Protein AF-A0A7C7DX69-F1 (afdb_monomer_lite)

Sequence (82 aa):
MHIPLLANTAHRPWPLPTTPWVMAQTWCDLLFAHWPLPVAALQALLPPTLMVDTFDGHGWLGIVPFKMRGVRPRGAPAVPWL

Structure (mmCIF, N/CA/C/O backbone):
data_AF-A0A7C7DX69-F1
#
_entry.id   AF-A0A7C7DX69-F1
#
loop_
_atom_site.group_PDB
_atom_site.id
_atom_site.type_symbol
_atom_site.label_atom_id
_atom_site.label_alt_id
_atom_site.label_comp_id
_atom_site.label_asym_id
_atom_site.label_entity_id
_atom_site.label_seq_id
_atom_site.pdbx_PDB_ins_code
_atom_site.Cartn_x
_atom_site.Cartn_y
_atom_site.Cartn_z
_atom_site.occupancy
_atom_site.B_iso_or_equiv
_atom_site.auth_seq_id
_atom_site.auth_comp_id
_atom_site.auth_asym_id
_atom_site.auth_atom_id
_atom_site.pdbx_PDB_model_num
ATOM 1 N N . MET A 1 1 ? 9.778 7.597 -23.986 1.00 46.66 1 MET A N 1
ATOM 2 C CA . MET A 1 1 ? 8.538 8.170 -23.419 1.00 46.66 1 MET A CA 1
ATOM 3 C C . MET A 1 1 ? 8.918 9.361 -22.561 1.00 46.66 1 MET A C 1
ATOM 5 O O . MET A 1 1 ? 9.462 9.169 -21.483 1.00 46.66 1 MET A O 1
ATOM 9 N N . HIS A 1 2 ? 8.715 10.574 -23.067 1.00 50.47 2 HIS A N 1
ATOM 10 C CA . HIS A 1 2 ? 8.853 11.797 -22.282 1.00 50.47 2 HIS A CA 1
ATOM 11 C C . HIS A 1 2 ? 7.471 12.067 -21.687 1.00 50.47 2 HIS A C 1
ATOM 13 O O . HIS A 1 2 ? 6.563 12.429 -22.427 1.00 50.47 2 HIS A O 1
ATOM 19 N N . ILE A 1 3 ? 7.273 11.759 -20.404 1.00 61.09 3 ILE A N 1
ATOM 20 C CA . ILE A 1 3 ? 6.029 12.080 -19.694 1.00 61.09 3 ILE A CA 1
ATOM 21 C C . ILE A 1 3 ? 6.296 13.408 -18.978 1.00 61.09 3 ILE A C 1
ATOM 23 O O . ILE A 1 3 ? 6.993 13.392 -17.962 1.00 61.09 3 ILE A O 1
ATOM 27 N N . PRO A 1 4 ? 5.788 14.549 -19.480 1.00 64.06 4 PRO A N 1
ATOM 28 C CA . PRO A 1 4 ? 6.125 15.878 -18.957 1.00 64.06 4 PRO A CA 1
ATOM 29 C C . PRO A 1 4 ? 5.795 16.037 -17.468 1.00 64.06 4 PRO A C 1
ATOM 31 O O . PRO A 1 4 ? 6.472 16.765 -16.749 1.00 64.06 4 PRO A O 1
ATOM 34 N N . LEU A 1 5 ? 4.798 15.287 -16.984 1.00 67.56 5 LEU A N 1
ATOM 35 C CA . LEU A 1 5 ? 4.395 15.254 -15.579 1.00 67.56 5 LEU A CA 1
ATOM 36 C C . LEU A 1 5 ? 5.538 14.844 -14.635 1.00 67.56 5 LEU A C 1
ATOM 38 O O . LEU A 1 5 ? 5.610 15.335 -13.515 1.00 67.56 5 LEU A O 1
ATOM 42 N N . LEU A 1 6 ? 6.456 13.979 -15.082 1.00 75.00 6 LEU A N 1
ATOM 43 C CA . LEU A 1 6 ? 7.547 13.478 -14.241 1.00 75.00 6 LEU A CA 1
ATOM 44 C C . LEU A 1 6 ? 8.649 14.521 -13.992 1.00 75.00 6 LEU A C 1
ATOM 46 O O . LEU A 1 6 ? 9.477 14.314 -13.109 1.00 75.00 6 LEU A O 1
ATOM 50 N N . ALA A 1 7 ? 8.660 15.632 -14.738 1.00 82.19 7 ALA A N 1
ATOM 51 C CA . ALA A 1 7 ? 9.612 16.724 -14.534 1.00 82.19 7 ALA A CA 1
ATOM 52 C C . ALA A 1 7 ? 9.202 17.669 -13.388 1.00 82.19 7 ALA A C 1
ATOM 54 O O . ALA A 1 7 ? 10.049 18.384 -12.857 1.00 82.19 7 ALA A O 1
ATOM 55 N N . ASN A 1 8 ? 7.926 17.673 -12.976 1.00 87.44 8 ASN A N 1
ATOM 56 C CA . ASN A 1 8 ? 7.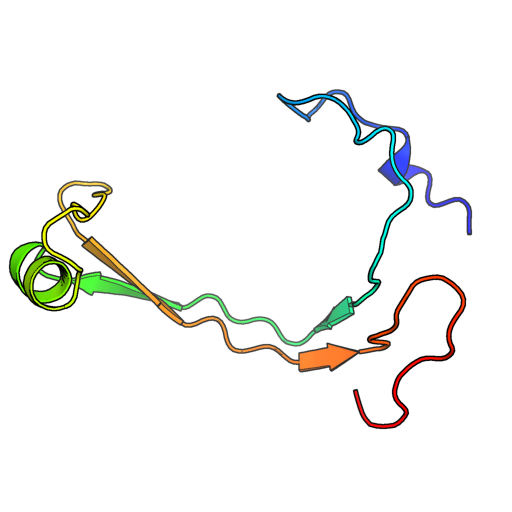476 18.472 -11.838 1.00 87.44 8 ASN A CA 1
ATOM 57 C C . ASN A 1 8 ? 7.707 17.717 -10.524 1.00 87.44 8 ASN A C 1
ATOM 59 O O . ASN A 1 8 ? 6.882 16.909 -10.102 1.00 87.44 8 ASN A O 1
ATOM 63 N N . THR A 1 9 ? 8.817 18.013 -9.851 1.00 88.38 9 THR A N 1
ATOM 64 C CA . THR A 1 9 ? 9.198 17.364 -8.587 1.00 88.38 9 THR A CA 1
ATOM 65 C C . THR A 1 9 ? 8.937 18.217 -7.347 1.00 88.38 9 THR A C 1
ATOM 67 O O . THR A 1 9 ? 9.188 17.744 -6.244 1.00 88.38 9 THR A O 1
ATOM 70 N N . ALA A 1 10 ? 8.422 19.443 -7.494 1.00 88.62 10 ALA A N 1
ATOM 71 C CA . ALA A 1 10 ? 8.289 20.410 -6.396 1.00 88.62 10 ALA A CA 1
ATOM 72 C C . ALA A 1 10 ? 7.324 19.966 -5.278 1.00 88.62 10 ALA A C 1
ATOM 74 O O . ALA A 1 10 ? 7.439 20.420 -4.147 1.00 88.62 10 ALA A O 1
ATOM 75 N N . HIS A 1 11 ? 6.391 19.060 -5.579 1.00 87.69 11 HIS A N 1
ATOM 76 C CA . HIS A 1 11 ? 5.433 18.510 -4.614 1.00 87.69 11 HIS A CA 1
ATOM 77 C C . HIS A 1 11 ? 6.029 17.427 -3.698 1.00 87.69 11 HIS A C 1
ATOM 79 O O . HIS A 1 11 ? 5.349 16.951 -2.792 1.00 87.69 11 HIS A O 1
ATOM 85 N N . ARG A 1 12 ? 7.263 16.973 -3.953 1.00 87.62 12 ARG A N 1
ATOM 86 C CA . ARG A 1 12 ? 7.897 15.914 -3.166 1.00 87.62 12 ARG A CA 1
ATOM 87 C C . ARG A 1 12 ? 8.582 16.509 -1.936 1.00 87.62 12 ARG A C 1
ATOM 89 O O . ARG A 1 12 ? 9.483 17.326 -2.103 1.00 87.62 12 ARG A O 1
ATOM 96 N N . PRO A 1 13 ? 8.261 16.044 -0.719 1.00 92.44 13 PRO A N 1
ATOM 97 C CA . PRO A 1 13 ? 8.988 16.467 0.474 1.00 92.44 13 PRO A CA 1
ATOM 98 C C . PRO A 1 13 ? 10.328 15.722 0.656 1.00 92.44 13 PRO A C 1
ATOM 100 O O . PRO A 1 13 ? 11.070 16.015 1.587 1.00 92.44 13 PRO A O 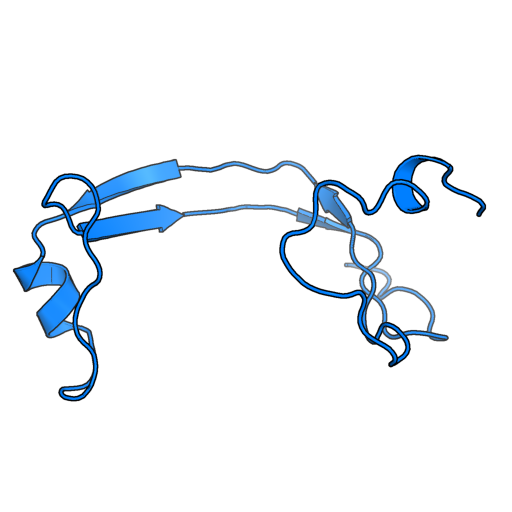1
ATOM 103 N N . TRP A 1 14 ? 10.663 14.781 -0.235 1.00 90.0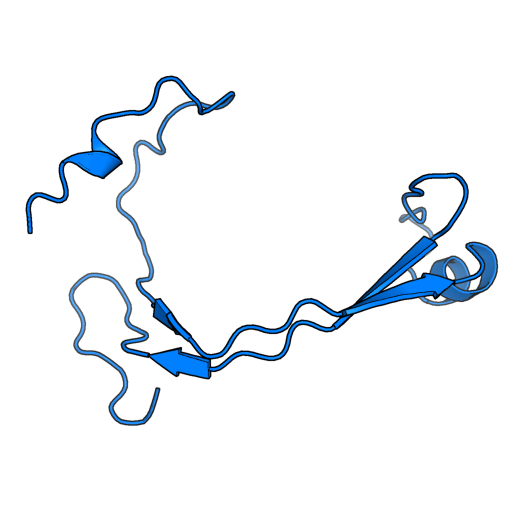0 14 TRP A N 1
ATOM 104 C CA . TRP A 1 14 ? 11.912 14.009 -0.251 1.00 90.00 14 TRP A CA 1
ATOM 105 C C . TRP A 1 14 ? 12.619 14.088 -1.619 1.00 90.00 14 TRP A C 1
ATOM 107 O O . TRP A 1 14 ? 11.952 14.241 -2.650 1.00 90.00 14 TRP A O 1
ATOM 117 N N . PRO A 1 15 ? 13.962 13.949 -1.664 1.00 90.12 15 PRO A N 1
ATOM 118 C CA . PRO A 1 15 ? 14.727 14.026 -2.908 1.00 90.12 15 PRO A CA 1
ATOM 119 C C . PRO A 1 15 ? 14.403 12.879 -3.877 1.00 90.12 15 PRO A C 1
ATOM 121 O O . PRO A 1 15 ? 13.870 11.830 -3.502 1.00 90.12 15 PRO A O 1
ATOM 124 N N . LEU A 1 16 ? 14.740 13.067 -5.156 1.00 88.62 16 LEU A N 1
ATOM 125 C CA . LEU A 1 16 ? 14.692 11.979 -6.131 1.00 88.62 16 LEU A CA 1
ATOM 126 C C . LEU A 1 16 ? 15.724 10.894 -5.774 1.00 88.62 16 LEU A C 1
ATOM 128 O O . LEU A 1 16 ? 16.850 11.230 -5.403 1.00 88.62 16 LEU A O 1
ATOM 132 N N . PRO A 1 17 ? 15.386 9.605 -5.946 1.00 89.44 17 PRO A N 1
ATOM 133 C CA . PRO A 1 17 ? 16.381 8.543 -5.901 1.00 89.44 17 PRO A CA 1
ATOM 134 C C . PRO A 1 17 ? 17.477 8.790 -6.946 1.00 89.44 17 PRO A C 1
ATOM 136 O O . PRO A 1 17 ? 17.181 9.126 -8.092 1.00 89.44 17 PRO A O 1
ATOM 139 N N . THR A 1 18 ? 18.736 8.593 -6.560 1.00 92.88 18 THR A N 1
ATOM 140 C CA . THR A 1 18 ? 19.895 8.673 -7.469 1.00 92.88 18 THR A CA 1
ATOM 141 C C . THR A 1 18 ? 20.134 7.369 -8.229 1.00 92.88 18 THR A C 1
ATOM 143 O O . THR A 1 18 ? 20.882 7.340 -9.205 1.00 92.88 18 THR A O 1
ATOM 146 N N . THR A 1 19 ? 19.500 6.279 -7.797 1.00 93.69 19 THR A N 1
ATOM 147 C CA . THR A 1 19 ? 19.615 4.958 -8.409 1.00 93.69 19 THR A CA 1
ATOM 148 C C . THR A 1 19 ? 18.545 4.739 -9.485 1.00 93.69 19 THR A C 1
ATOM 150 O O . THR A 1 19 ? 17.447 5.299 -9.407 1.00 93.69 19 THR A O 1
ATOM 153 N N . PRO A 1 20 ? 18.826 3.912 -10.510 1.00 92.75 20 PRO A N 1
ATOM 154 C CA . PRO A 1 20 ? 17.816 3.532 -11.489 1.00 92.75 20 PRO A CA 1
ATOM 155 C C . PRO A 1 20 ? 16.637 2.804 -10.831 1.00 92.75 20 PRO A C 1
ATOM 157 O O . PRO A 1 20 ? 16.811 2.048 -9.877 1.00 92.75 20 PRO A O 1
ATOM 160 N N . TRP A 1 21 ? 15.440 2.967 -11.396 1.00 92.62 21 TRP A N 1
ATOM 161 C CA . TRP A 1 21 ? 14.285 2.159 -11.004 1.00 92.62 21 TRP A CA 1
ATOM 162 C C . TRP A 1 21 ? 14.550 0.669 -11.258 1.00 92.62 21 TRP A C 1
ATOM 164 O O . TRP A 1 21 ? 15.226 0.304 -12.220 1.00 92.62 21 TRP A O 1
ATOM 174 N N . VAL A 1 22 ? 13.998 -0.195 -10.406 1.00 95.50 22 VAL A N 1
ATOM 175 C CA . VAL A 1 22 ? 14.216 -1.650 -10.490 1.00 95.50 22 VAL A CA 1
ATOM 176 C C . VAL A 1 22 ? 13.028 -2.364 -11.132 1.00 95.50 22 VAL A C 1
ATOM 178 O O . VAL A 1 22 ? 13.227 -3.285 -11.918 1.00 95.50 22 VAL A O 1
ATOM 181 N N . MET A 1 23 ? 11.804 -1.908 -10.855 1.00 95.19 23 MET A N 1
ATOM 182 C CA . MET A 1 23 ? 10.554 -2.521 -11.313 1.00 95.19 23 MET A CA 1
ATOM 183 C C . MET A 1 23 ? 9.619 -1.485 -11.936 1.00 95.19 23 MET A C 1
ATOM 185 O O . MET A 1 23 ? 9.542 -0.350 -11.466 1.00 95.19 23 MET A O 1
ATOM 189 N N . ALA A 1 24 ? 8.885 -1.897 -12.966 1.00 94.88 24 ALA A N 1
ATOM 190 C CA . ALA A 1 24 ? 7.774 -1.147 -13.535 1.00 94.88 24 ALA A CA 1
ATOM 191 C C . ALA A 1 24 ? 6.500 -1.993 -13.473 1.00 94.88 24 ALA A C 1
ATOM 193 O O . ALA A 1 24 ? 6.540 -3.194 -13.734 1.00 94.88 24 ALA A O 1
ATOM 194 N N . GLN A 1 25 ? 5.390 -1.351 -13.119 1.00 95.81 25 GLN A N 1
ATOM 195 C CA . GLN A 1 25 ? 4.056 -1.939 -13.065 1.00 95.81 25 GLN A CA 1
ATOM 196 C C . GLN A 1 25 ? 3.011 -0.834 -13.221 1.00 95.81 25 GLN A C 1
ATOM 198 O O . GLN A 1 25 ? 3.217 0.289 -12.757 1.00 95.81 25 GLN A O 1
ATOM 203 N N . THR A 1 26 ? 1.889 -1.147 -13.860 1.00 94.19 26 THR A N 1
ATOM 204 C CA . THR A 1 26 ? 0.698 -0.293 -13.874 1.00 94.19 26 THR A CA 1
ATOM 205 C C . THR A 1 26 ? -0.385 -0.967 -13.058 1.00 94.19 26 THR A C 1
ATOM 207 O O . THR A 1 26 ? -0.695 -2.133 -13.288 1.00 94.19 26 THR A O 1
ATOM 210 N N . TRP A 1 27 ? -0.947 -0.244 -12.098 1.00 95.50 27 TRP A N 1
ATOM 211 C CA . TRP A 1 27 ? -2.071 -0.733 -11.316 1.00 95.50 27 TRP A CA 1
ATOM 212 C C . TRP A 1 27 ? -3.384 -0.279 -11.956 1.00 95.50 27 TRP A C 1
ATOM 214 O O . TRP A 1 27 ? -3.520 0.872 -12.372 1.00 95.50 27 TRP A O 1
ATOM 224 N N . CYS A 1 28 ? -4.330 -1.201 -12.083 1.00 94.69 28 CYS A N 1
ATOM 225 C CA . CYS A 1 28 ? -5.600 -1.026 -12.779 1.00 94.69 28 CYS A CA 1
ATOM 226 C C . CYS A 1 28 ? -6.748 -1.543 -11.909 1.00 94.69 28 CYS A C 1
ATOM 228 O O . CYS A 1 28 ? -6.531 -2.405 -11.058 1.00 94.69 28 CYS A O 1
ATOM 230 N N . ASP A 1 29 ? -7.967 -1.062 -12.165 1.00 95.69 29 ASP A N 1
ATOM 231 C CA . ASP A 1 29 ? -9.186 -1.492 -11.463 1.00 95.69 29 ASP A CA 1
ATOM 232 C C . ASP A 1 29 ? -9.030 -1.439 -9.926 1.00 95.69 29 ASP A C 1
ATOM 234 O O . ASP A 1 29 ? -9.268 -2.424 -9.229 1.00 95.69 29 ASP A O 1
ATOM 238 N N . LEU A 1 30 ? -8.549 -0.301 -9.407 1.00 96.19 30 LEU A N 1
ATOM 239 C CA . LEU A 1 30 ? -8.238 -0.112 -7.987 1.00 96.19 30 LEU A CA 1
ATOM 240 C C . LEU A 1 30 ? -9.488 0.131 -7.143 1.00 96.19 30 LEU A C 1
ATOM 242 O O . LEU A 1 30 ? -10.286 1.014 -7.454 1.00 96.19 30 LEU A O 1
ATOM 246 N N . LEU A 1 31 ? -9.569 -0.555 -6.005 1.00 97.31 31 LEU A N 1
ATOM 247 C CA . LEU A 1 31 ? -10.471 -0.214 -4.909 1.00 97.31 31 LEU A CA 1
ATOM 248 C C . LEU A 1 31 ? -9.649 0.075 -3.653 1.00 97.31 31 LEU A C 1
ATOM 250 O O . LEU A 1 31 ? -8.727 -0.662 -3.324 1.00 97.31 31 LEU A O 1
ATOM 254 N N . PHE A 1 32 ? -10.025 1.124 -2.929 1.00 97.56 32 PHE A N 1
ATOM 255 C CA . PHE A 1 32 ? -9.552 1.381 -1.574 1.00 97.56 32 PHE A CA 1
ATOM 256 C C . PHE A 1 32 ? -10.732 1.245 -0.625 1.00 97.56 32 PHE A C 1
ATOM 258 O O . PHE A 1 32 ? -11.664 2.045 -0.687 1.00 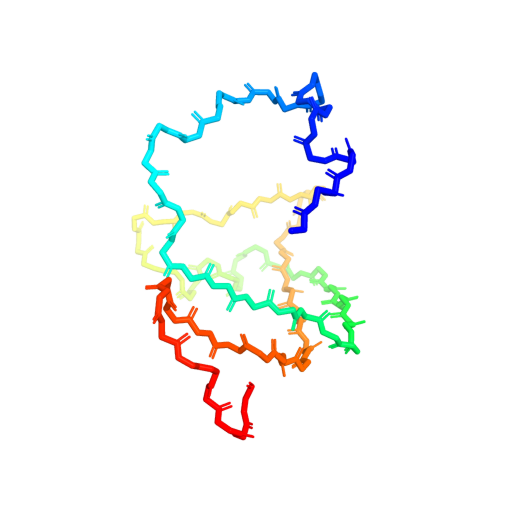97.56 32 PHE A O 1
ATOM 265 N N . ALA A 1 33 ? -10.694 0.243 0.245 1.00 97.75 33 ALA A N 1
ATOM 266 C CA . ALA A 1 33 ? -11.729 0.032 1.242 1.00 97.75 33 ALA A CA 1
ATOM 267 C C . ALA A 1 33 ? -11.096 -0.037 2.633 1.00 97.75 33 ALA A C 1
ATOM 269 O O . ALA A 1 33 ? -10.143 -0.786 2.851 1.00 97.75 33 ALA A O 1
ATOM 270 N N . HIS A 1 34 ? -11.606 0.781 3.552 1.00 97.25 34 HIS A N 1
ATOM 271 C CA . HIS A 1 34 ? -11.034 0.966 4.879 1.00 97.25 34 HIS A CA 1
ATOM 272 C C . HIS A 1 34 ? -12.122 0.878 5.943 1.00 97.25 34 HIS A C 1
ATOM 274 O O . HIS A 1 34 ? -13.196 1.456 5.777 1.00 97.25 34 HIS A O 1
ATOM 280 N N . TRP A 1 35 ? -11.820 0.195 7.047 1.00 97.19 35 TRP A N 1
ATOM 2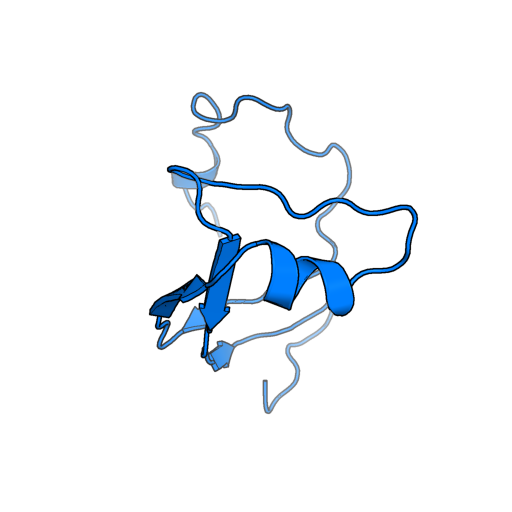81 C CA . TRP A 1 35 ? -12.707 0.104 8.204 1.00 97.19 35 TRP A CA 1
ATOM 282 C C . TRP A 1 35 ? -11.932 0.371 9.495 1.00 97.19 35 TRP A C 1
ATOM 284 O O . TRP A 1 35 ? -10.816 -0.145 9.647 1.00 97.19 35 TRP A O 1
ATOM 294 N N . PRO A 1 36 ? -12.509 1.142 10.432 1.00 97.38 36 PRO A N 1
ATOM 295 C CA . PRO A 1 36 ? -11.919 1.322 11.744 1.00 97.38 36 PRO A CA 1
ATOM 296 C C . PRO A 1 36 ? -12.046 0.027 12.547 1.00 97.38 36 PRO A C 1
ATOM 298 O O . PRO A 1 36 ? -13.078 -0.648 12.525 1.00 97.38 36 PRO A O 1
ATOM 301 N N . LEU A 1 37 ? -10.997 -0.303 13.290 1.00 96.62 37 LEU A N 1
ATOM 302 C CA . LEU A 1 37 ? -10.957 -1.434 14.206 1.00 96.62 37 LEU A CA 1
ATOM 303 C C . LEU A 1 37 ? -10.461 -0.997 15.590 1.00 96.62 37 LEU A C 1
ATOM 305 O O . LEU A 1 37 ? -9.714 -0.018 15.710 1.00 96.62 37 LEU A O 1
ATOM 309 N N . PRO A 1 38 ? -10.834 -1.732 16.655 1.00 96.94 38 PRO A N 1
ATOM 310 C CA . PRO A 1 38 ? -10.260 -1.516 17.974 1.00 96.94 38 PRO A CA 1
ATOM 311 C C . PRO A 1 38 ? -8.741 -1.712 17.948 1.00 96.94 38 PRO A C 1
ATOM 313 O O . PRO A 1 38 ? -8.249 -2.747 17.495 1.00 96.94 38 PRO A O 1
ATOM 316 N N . VAL A 1 39 ? -7.999 -0.749 18.500 1.00 97.56 39 VAL A N 1
ATOM 317 C CA . VAL A 1 39 ? -6.526 -0.773 18.550 1.00 97.56 39 VAL A CA 1
ATOM 318 C C . VAL A 1 39 ? -6.010 -2.060 19.197 1.00 97.56 39 VAL A C 1
ATOM 320 O O . VAL A 1 39 ? -5.109 -2.701 18.666 1.00 97.56 39 VAL A O 1
ATOM 323 N N . ALA A 1 40 ? -6.636 -2.495 20.295 1.00 96.75 40 ALA A N 1
ATOM 324 C CA . ALA A 1 40 ? -6.255 -3.714 21.005 1.00 96.75 40 ALA A CA 1
ATOM 325 C C . ALA A 1 40 ? -6.364 -4.983 20.137 1.00 96.75 40 ALA A C 1
ATOM 327 O O . ALA A 1 40 ? -5.532 -5.880 20.262 1.00 96.75 40 ALA A O 1
ATOM 328 N N . ALA A 1 41 ? -7.353 -5.048 19.236 1.00 96.31 41 ALA A N 1
ATOM 329 C CA . ALA A 1 41 ? -7.528 -6.191 18.344 1.00 96.31 41 ALA A CA 1
ATOM 330 C C . ALA A 1 41 ? -6.392 -6.281 17.314 1.00 96.31 41 ALA A C 1
ATOM 332 O O . ALA A 1 41 ? -5.897 -7.371 17.045 1.00 96.31 41 ALA A O 1
ATOM 333 N N . LEU A 1 42 ? -5.942 -5.139 16.781 1.00 96.56 42 LEU A N 1
ATOM 334 C CA . LEU A 1 42 ? -4.786 -5.088 15.884 1.00 96.56 42 LEU A CA 1
ATOM 335 C C . LEU A 1 42 ? -3.472 -5.339 16.633 1.00 96.56 42 LEU A C 1
ATOM 337 O O . LEU A 1 42 ? -2.622 -6.077 16.145 1.00 96.56 42 LEU A O 1
ATOM 341 N N . GLN A 1 43 ? -3.318 -4.777 17.835 1.00 97.19 43 GLN A N 1
ATOM 342 C CA . GLN A 1 43 ? -2.092 -4.874 18.632 1.00 97.19 43 GLN A CA 1
ATOM 343 C C . GLN A 1 43 ? -1.752 -6.320 18.999 1.00 97.19 43 GLN A C 1
ATOM 345 O O . GLN A 1 43 ? -0.581 -6.688 19.012 1.00 97.19 43 GLN A O 1
ATOM 350 N N . ALA A 1 44 ? -2.769 -7.147 19.245 1.00 97.19 44 ALA A N 1
ATOM 351 C CA . ALA A 1 44 ? -2.602 -8.568 19.534 1.00 97.19 44 ALA A CA 1
ATOM 352 C C . ALA A 1 44 ? -2.027 -9.384 18.356 1.00 97.19 44 ALA A C 1
ATOM 354 O O . ALA A 1 44 ? -1.539 -10.490 18.571 1.00 97.19 44 ALA A O 1
ATOM 355 N N . LEU A 1 45 ? -2.084 -8.859 17.125 1.00 96.69 45 LEU A N 1
ATOM 356 C CA . LEU A 1 45 ? -1.550 -9.507 15.919 1.00 96.69 45 LEU A CA 1
ATOM 357 C C . LEU A 1 45 ? -0.119 -9.064 15.587 1.00 96.69 45 LEU A C 1
ATOM 359 O O . LEU A 1 45 ? 0.519 -9.657 14.715 1.00 96.69 45 LEU A O 1
ATOM 363 N N . LEU A 1 46 ? 0.381 -8.014 16.242 1.00 96.38 46 LEU A N 1
ATOM 364 C CA . LEU A 1 46 ? 1.710 -7.476 15.986 1.00 96.38 46 LEU A CA 1
ATOM 365 C C . LEU A 1 46 ? 2.771 -8.147 16.873 1.00 96.38 46 LEU A C 1
ATOM 367 O O . LEU A 1 46 ? 2.493 -8.513 18.017 1.00 96.38 46 LEU A O 1
ATOM 371 N N . PRO A 1 47 ? 4.022 -8.261 16.388 1.00 97.69 47 PRO A N 1
ATOM 372 C CA . PRO A 1 47 ? 5.170 -8.538 17.240 1.00 97.69 47 PRO A CA 1
ATOM 373 C C . PRO A 1 47 ? 5.247 -7.561 18.429 1.00 97.69 47 PRO A C 1
ATOM 375 O O . PRO A 1 47 ? 4.933 -6.383 18.252 1.00 97.69 47 PRO A O 1
ATOM 378 N N . PRO A 1 48 ? 5.754 -7.981 19.605 1.00 95.25 48 PRO A N 1
ATOM 379 C CA . PRO A 1 48 ? 5.780 -7.138 20.808 1.00 95.25 48 PRO A CA 1
ATOM 380 C C . PRO A 1 48 ? 6.554 -5.819 20.668 1.00 95.25 48 PRO A C 1
ATOM 382 O O . PRO A 1 48 ? 6.353 -4.896 21.447 1.00 95.25 48 PRO A O 1
ATOM 385 N N . THR A 1 49 ? 7.467 -5.734 19.700 1.00 97.38 49 THR A N 1
ATOM 386 C CA . THR A 1 49 ? 8.276 -4.540 19.424 1.00 97.38 49 THR A CA 1
ATOM 387 C C . THR A 1 49 ? 7.564 -3.507 18.550 1.00 97.38 49 THR A C 1
ATOM 389 O O . THR A 1 49 ? 8.126 -2.441 18.306 1.00 97.38 49 THR A O 1
ATOM 392 N N . LEU A 1 50 ? 6.362 -3.809 18.052 1.00 97.62 50 LEU A N 1
ATOM 393 C CA . LEU A 1 50 ? 5.585 -2.932 17.184 1.00 97.62 50 LEU A CA 1
ATOM 394 C C . LEU A 1 50 ? 4.313 -2.470 17.887 1.00 97.62 50 LEU A C 1
ATOM 396 O O . LEU A 1 50 ? 3.589 -3.267 18.477 1.00 97.62 50 LEU A O 1
ATOM 400 N N . MET A 1 51 ? 4.029 -1.177 17.771 1.00 96.56 51 MET A N 1
ATOM 401 C CA . MET A 1 51 ? 2.799 -0.563 18.259 1.00 96.56 51 MET A CA 1
ATOM 402 C C . MET A 1 51 ? 1.896 -0.224 17.078 1.00 96.56 51 MET A C 1
ATOM 404 O O . MET A 1 51 ? 2.380 0.203 16.029 1.00 96.56 51 MET A O 1
ATOM 408 N N . VAL A 1 52 ? 0.589 -0.413 17.248 1.00 96.88 52 VAL A N 1
ATOM 409 C CA . VAL A 1 52 ? -0.402 0.009 16.251 1.00 96.88 52 VAL A CA 1
ATOM 410 C C . VAL A 1 52 ? -0.385 1.529 16.139 1.00 96.88 52 VAL A C 1
ATOM 412 O O . VAL A 1 52 ? -0.586 2.225 17.134 1.00 96.88 52 VAL A O 1
ATOM 415 N N . ASP A 1 53 ? -0.181 2.032 14.923 1.00 95.69 53 ASP A N 1
ATOM 416 C CA . ASP A 1 53 ? -0.391 3.444 14.621 1.00 95.69 53 ASP A CA 1
ATOM 417 C C . ASP A 1 53 ? -1.891 3.745 14.513 1.00 95.69 53 ASP A C 1
ATOM 419 O O . ASP A 1 53 ? -2.684 2.908 14.064 1.00 95.69 53 ASP A O 1
ATOM 423 N N . THR A 1 54 ? -2.286 4.936 14.949 1.00 97.00 54 THR A N 1
ATOM 424 C CA . THR A 1 54 ? -3.694 5.319 15.055 1.00 97.00 54 THR A CA 1
ATOM 425 C C . THR A 1 54 ? -3.976 6.596 14.296 1.00 97.00 54 THR A C 1
ATOM 427 O O . THR A 1 54 ? -3.213 7.556 14.365 1.00 97.00 54 THR A O 1
ATOM 430 N N . PHE A 1 55 ? -5.133 6.633 13.648 1.00 96.25 55 PHE A N 1
ATOM 431 C CA . PHE A 1 55 ? -5.672 7.832 13.025 1.00 96.25 55 PHE A CA 1
ATOM 432 C C . PHE A 1 55 ? -7.089 8.049 13.553 1.00 96.25 55 PHE A C 1
ATOM 434 O O . PHE A 1 55 ? -7.889 7.109 13.574 1.00 96.25 55 PHE A O 1
ATOM 441 N N . ASP A 1 56 ? -7.361 9.254 14.057 1.00 95.06 56 ASP A N 1
ATOM 442 C CA . ASP A 1 56 ? -8.582 9.606 14.798 1.00 95.06 56 ASP A CA 1
ATOM 443 C C . ASP A 1 56 ? -8.897 8.648 15.966 1.00 95.06 56 ASP A C 1
ATOM 445 O O . ASP A 1 56 ? -10.046 8.324 16.247 1.00 95.06 56 ASP A O 1
ATOM 449 N N . GLY A 1 57 ? -7.857 8.158 16.653 1.00 94.75 57 GLY A N 1
ATOM 450 C CA . GLY A 1 57 ? -7.991 7.248 17.800 1.00 94.75 57 GLY A CA 1
ATOM 451 C C . GLY A 1 57 ? -8.349 5.800 17.441 1.00 94.75 57 GLY A C 1
ATOM 452 O O . GLY A 1 57 ? -8.490 4.965 18.336 1.00 94.75 57 GLY A O 1
ATOM 453 N N . HIS A 1 58 ? -8.457 5.476 16.151 1.00 96.75 58 HIS A N 1
ATOM 454 C CA . HIS A 1 58 ? -8.740 4.131 15.662 1.00 96.75 58 HIS A CA 1
ATOM 455 C C . HIS A 1 58 ? -7.519 3.504 14.991 1.00 96.75 58 HIS A C 1
ATOM 457 O O . HIS A 1 58 ? -6.703 4.186 14.368 1.00 96.75 58 HIS A O 1
ATOM 463 N N . GLY A 1 59 ? -7.429 2.177 15.086 1.00 96.75 59 GLY A N 1
ATOM 464 C CA . GLY A 1 59 ? -6.628 1.391 14.159 1.00 96.75 59 GLY A CA 1
ATOM 465 C C . GLY A 1 59 ? -7.412 1.159 12.868 1.00 96.75 59 GLY A C 1
ATOM 466 O O . GLY A 1 59 ? -8.643 1.192 12.877 1.00 96.75 59 GLY A O 1
ATOM 467 N N . TRP A 1 60 ? -6.724 0.907 11.758 1.00 97.31 60 TRP A N 1
ATOM 468 C CA . TRP A 1 60 ? -7.365 0.825 10.445 1.00 97.31 60 TRP A CA 1
ATOM 469 C C . TRP A 1 60 ? -6.985 -0.451 9.702 1.00 97.31 60 TRP A C 1
ATOM 471 O O . TRP A 1 60 ? -5.808 -0.774 9.559 1.00 97.31 60 TRP A O 1
ATOM 481 N N . LEU A 1 61 ? -7.996 -1.158 9.190 1.00 95.44 61 LEU A N 1
ATOM 482 C CA . LEU A 1 61 ? -7.811 -2.229 8.215 1.00 95.44 61 LEU A CA 1
ATOM 483 C C . LEU A 1 61 ? -8.037 -1.667 6.816 1.00 95.44 61 LEU A C 1
ATOM 485 O O . LEU A 1 61 ? -9.143 -1.226 6.502 1.00 95.44 61 LEU A O 1
ATOM 489 N N . GLY A 1 62 ? -7.001 -1.715 5.982 1.00 96.12 62 GLY A N 1
ATOM 490 C CA . GLY A 1 62 ? -7.088 -1.406 4.559 1.00 96.12 62 GLY A CA 1
ATOM 491 C C . GLY A 1 62 ? -7.129 -2.676 3.717 1.00 96.12 62 GLY A C 1
ATOM 492 O O . GLY A 1 62 ? -6.282 -3.555 3.869 1.00 96.12 62 GLY A O 1
ATOM 493 N N . ILE A 1 63 ? -8.090 -2.756 2.801 1.00 97.44 63 ILE A N 1
ATOM 494 C CA . ILE A 1 63 ? -8.129 -3.765 1.743 1.00 97.44 63 ILE A CA 1
ATOM 495 C C . ILE A 1 63 ? -8.026 -3.036 0.407 1.00 97.44 63 ILE A C 1
ATOM 497 O O . ILE A 1 63 ? -8.840 -2.164 0.094 1.00 97.44 63 ILE A O 1
ATOM 501 N N . VAL A 1 64 ? -7.014 -3.406 -0.381 1.00 97.44 64 VAL A N 1
ATOM 502 C CA . VAL A 1 64 ? -6.728 -2.787 -1.678 1.00 97.44 64 VAL A CA 1
ATOM 503 C C . VAL A 1 64 ? -6.643 -3.883 -2.737 1.00 97.44 64 VAL A C 1
ATOM 505 O O . VAL A 1 64 ? -5.551 -4.385 -3.002 1.00 97.44 64 VAL A O 1
ATOM 508 N N . PRO A 1 65 ? -7.772 -4.332 -3.315 1.00 97.12 65 PRO A N 1
ATOM 509 C CA . PRO A 1 65 ? -7.729 -5.213 -4.465 1.00 97.12 65 PRO A CA 1
ATOM 510 C C . PRO A 1 65 ? -7.447 -4.387 -5.723 1.00 97.12 65 PRO A C 1
ATOM 512 O O . PRO A 1 65 ? -7.981 -3.293 -5.917 1.00 97.12 65 PRO A O 1
ATOM 515 N N . PHE A 1 66 ? -6.587 -4.924 -6.580 1.00 96.38 66 PHE A N 1
ATOM 516 C CA . PHE A 1 66 ? -6.223 -4.314 -7.850 1.00 96.38 66 PHE A CA 1
ATOM 517 C C . PHE A 1 66 ? -5.718 -5.366 -8.828 1.00 96.38 66 PHE A C 1
ATOM 519 O O . PHE A 1 66 ? -5.322 -6.469 -8.443 1.00 96.38 66 PHE A O 1
ATOM 526 N N . LYS A 1 67 ? -5.694 -4.998 -10.107 1.00 95.19 67 LYS A N 1
ATOM 527 C CA . LYS A 1 67 ? -4.968 -5.733 -11.141 1.00 95.19 67 LYS A CA 1
ATOM 528 C C . LYS A 1 67 ? -3.649 -5.039 -11.426 1.00 95.19 67 LYS A C 1
ATOM 530 O O . LYS A 1 67 ? -3.561 -3.813 -11.395 1.00 95.19 67 LYS A O 1
ATOM 535 N N . MET A 1 68 ? -2.638 -5.825 -11.759 1.00 95.75 68 MET A N 1
ATOM 536 C CA . MET A 1 68 ? -1.389 -5.315 -12.310 1.00 95.75 68 MET A CA 1
ATOM 537 C C . MET A 1 68 ? -1.351 -5.574 -13.812 1.00 95.75 68 MET A C 1
ATOM 539 O O . MET A 1 68 ? -2.013 -6.487 -14.307 1.00 95.75 68 MET A O 1
ATOM 543 N N . ARG A 1 69 ? -0.640 -4.703 -14.527 1.00 94.69 69 ARG A N 1
ATOM 544 C CA . ARG A 1 69 ? -0.284 -4.874 -15.932 1.00 94.69 69 ARG A CA 1
ATOM 545 C C . ARG A 1 69 ? 1.174 -4.512 -16.149 1.00 94.69 69 ARG A C 1
ATOM 547 O O . ARG A 1 69 ? 1.653 -3.504 -15.617 1.00 94.69 69 ARG A O 1
ATOM 554 N N . GLY A 1 70 ? 1.839 -5.267 -17.019 1.00 94.44 70 GLY A N 1
ATOM 555 C CA . GLY A 1 70 ? 3.150 -4.903 -17.547 1.00 94.44 70 GLY A CA 1
ATOM 556 C C . GLY A 1 70 ? 4.252 -5.010 -16.501 1.00 94.44 70 GLY A C 1
ATOM 557 O O . GLY A 1 70 ? 5.207 -4.228 -16.539 1.00 94.44 70 GLY A O 1
ATOM 558 N N . VAL A 1 71 ? 4.100 -5.944 -15.558 1.00 96.62 71 VAL A N 1
ATOM 559 C CA . VAL A 1 71 ? 5.050 -6.134 -14.463 1.00 96.62 71 VAL A CA 1
ATOM 560 C C . VAL A 1 71 ? 6.374 -6.626 -15.029 1.00 96.62 71 VAL A C 1
ATOM 562 O O . VAL A 1 71 ? 6.441 -7.672 -15.679 1.00 96.62 71 VAL A O 1
ATOM 565 N N . ARG A 1 72 ? 7.442 -5.855 -14.799 1.00 96.44 72 ARG A N 1
ATOM 566 C CA . ARG A 1 72 ? 8.783 -6.188 -15.295 1.00 96.44 72 ARG A CA 1
ATOM 567 C C . ARG A 1 72 ? 9.918 -5.579 -14.479 1.00 96.44 72 ARG A C 1
ATOM 569 O O . ARG A 1 72 ? 9.825 -4.409 -14.089 1.00 96.44 72 ARG A O 1
ATOM 576 N N . PRO A 1 73 ? 11.038 -6.304 -14.340 1.00 96.38 73 PRO A N 1
ATOM 577 C CA . PRO A 1 73 ? 12.323 -5.706 -14.020 1.00 96.38 73 PRO A CA 1
ATOM 578 C C . PRO A 1 73 ? 12.781 -4.725 -15.105 1.00 96.38 73 PRO A C 1
ATOM 580 O O . PRO A 1 73 ? 12.437 -4.846 -16.288 1.00 96.38 73 PRO A O 1
ATOM 583 N N . ARG A 1 74 ? 13.614 -3.757 -14.724 1.00 94.38 74 ARG A N 1
ATOM 584 C CA . ARG A 1 74 ? 14.230 -2.827 -15.674 1.00 94.38 74 ARG A CA 1
ATOM 585 C C . ARG A 1 74 ? 15.071 -3.575 -16.708 1.00 94.38 74 ARG A C 1
ATOM 587 O O . ARG A 1 74 ? 16.021 -4.261 -16.362 1.00 94.38 74 ARG A O 1
ATOM 594 N N . GLY A 1 75 ? 14.740 -3.388 -17.986 1.00 94.69 75 GLY A N 1
ATOM 595 C CA . GLY A 1 75 ? 15.450 -4.007 -19.114 1.00 94.69 75 GLY A CA 1
ATOM 596 C C . GLY A 1 75 ? 14.930 -5.387 -19.530 1.00 94.69 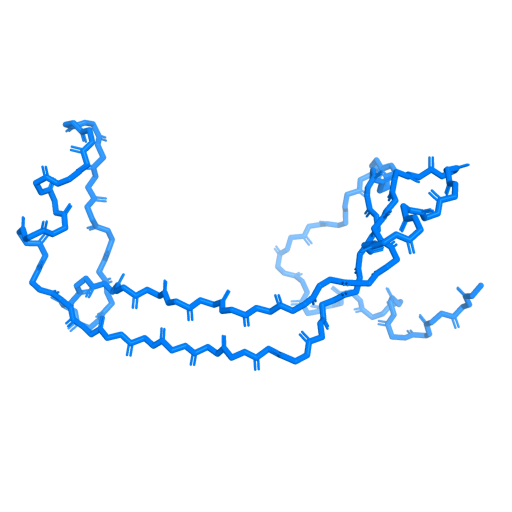75 GLY A C 1
ATOM 597 O O . GLY A 1 75 ? 15.354 -5.888 -20.564 1.00 94.69 75 GLY A O 1
ATOM 598 N N . ALA A 1 76 ? 13.983 -5.968 -18.791 1.00 96.50 76 ALA A N 1
ATOM 599 C CA . ALA A 1 76 ? 13.326 -7.221 -19.152 1.00 96.50 76 ALA A CA 1
ATOM 600 C C . ALA A 1 76 ? 11.972 -6.975 -19.857 1.00 96.50 76 ALA A C 1
ATOM 602 O O . ALA A 1 76 ? 11.378 -5.893 -19.705 1.00 96.50 76 ALA A O 1
ATOM 603 N N . PRO A 1 77 ? 11.465 -7.954 -20.634 1.00 95.56 77 PRO A N 1
ATOM 604 C CA . PRO A 1 77 ? 10.078 -7.950 -21.091 1.00 95.56 77 PRO A CA 1
ATOM 605 C C . PRO A 1 77 ? 9.107 -8.096 -19.910 1.00 95.56 77 PRO A C 1
ATOM 607 O O . PRO A 1 77 ? 9.483 -8.543 -18.826 1.00 95.56 77 PRO A O 1
ATOM 610 N N . ALA A 1 78 ? 7.851 -7.705 -20.128 1.00 96.12 78 ALA A N 1
ATOM 611 C CA . ALA A 1 78 ? 6.783 -7.948 -19.164 1.00 96.12 78 ALA A CA 1
ATOM 612 C C . ALA A 1 78 ? 6.461 -9.435 -19.041 1.00 96.12 78 ALA A C 1
ATOM 614 O O . ALA A 1 78 ? 6.561 -10.186 -20.014 1.00 96.12 78 ALA A O 1
ATOM 615 N N . VAL A 1 79 ? 6.055 -9.837 -17.839 1.00 93.69 79 VAL A N 1
ATOM 616 C CA . VAL A 1 79 ? 5.514 -11.172 -17.596 1.00 93.69 79 VAL A CA 1
ATOM 617 C C . VAL A 1 79 ? 4.206 -11.300 -18.393 1.00 93.69 79 VAL A C 1
ATOM 619 O O . VAL A 1 79 ? 3.304 -10.498 -18.182 1.00 93.69 79 VAL A O 1
ATOM 622 N N . PRO A 1 80 ? 4.063 -12.266 -19.320 1.00 88.38 80 PRO A N 1
ATOM 623 C CA . PRO A 1 80 ? 2.963 -12.253 -20.293 1.00 88.38 80 PRO A CA 1
ATOM 624 C C . PRO A 1 80 ? 1.550 -12.288 -19.695 1.00 88.38 80 PRO A C 1
ATOM 626 O O . PRO A 1 80 ? 0.599 -11.851 -20.335 1.00 88.38 80 PRO A O 1
ATOM 629 N N . TRP A 1 81 ? 1.410 -12.824 -18.484 1.00 85.38 81 TRP A N 1
ATOM 630 C CA . TRP A 1 81 ? 0.138 -12.976 -17.775 1.00 85.38 81 TRP A CA 1
ATOM 631 C C . TRP A 1 81 ? -0.054 -11.968 -16.630 1.00 85.38 81 TRP A C 1
ATOM 633 O O . TRP A 1 81 ? -1.012 -12.115 -15.870 1.00 85.38 81 TRP A O 1
ATOM 643 N N . LEU A 1 82 ? 0.846 -10.983 -16.478 1.00 81.69 82 LEU A N 1
ATOM 644 C CA . LEU A 1 82 ? 0.853 -10.033 -15.359 1.00 81.69 82 LEU A CA 1
ATOM 645 C C . LEU A 1 82 ? 1.173 -8.579 -15.754 1.00 81.69 82 LEU A C 1
ATOM 647 O O . LEU A 1 82 ? 2.000 -8.294 -16.647 1.00 81.69 82 LEU A O 1
#

Secondary structure (DSSP, 8-state):
---GGGG--TT-SSPPPSSPP-EEEEEES---EEEEE-HHHHHTTS-TT-----BTTBEEEEE---EEEEEEETTSPPPTT-

pLDDT: mean 92.03, std 9.8, range [46.66, 97.75]

Radius of gyration: 18.46 Å; chains: 1; bounding box: 33×33×44 Å

Foldseek 3Di:
DCPVVVVPPVPDPDDDDPDDDFKDKDKAPKDKDKDWDAQVVVQVVDDPVDGADDDPNTGMDIDIDIDIDFIDTPPDGGDPVD